Protein AF-A0A1B8YH18-F1 (afdb_monomer_lite)

Secondary structure (DSSP, 8-state):
-------PPPPP-----EEEEPPPGGG-PPPEEEESS-GGGS-EE-----B---SSGGGGGGSTT-PPPBHHHHHHHTT-EESSHHHHHHHHHHHHHT-TTT--

Foldseek 3Di:
DDDPDPDDPDPPPDPFQKDFADDDVVVVDDTDIDHDPDQQQAKDFQDDQKDDAADQQQVQQPPDPGGIQHRVLSVVRGRDMDRGNVRVVVSSVVVQCVDPRNVD

Radius of gyration: 21.82 Å; chains: 1; bounding box: 56×44×48 Å

InterPro domains:
  IPR003060 Pyocin S killer protein [PR01300] (32-51)
  IPR003060 Pyocin S killer protein [PR01300] (65-86)
  IPR003060 Pyocin S killer protein [PR01300] (87-104)
  IPR016128 Pyosin/cloacin translocation domain [PF06958] (4-35)
  IPR037146 Colicin/pyocin, DNase domain superfamily [G3DSA:3.90.540.10] (36-104)
  IPR044925 His-Me finger superfamily [SSF54060] (36-104)

pLDDT: mean 86.25, std 14.09, range [40.75, 98.44]

Structure (mmCIF, N/CA/C/O backbone):
data_AF-A0A1B8YH18-F1
#
_entry.id   AF-A0A1B8YH18-F1
#
loop_
_atom_site.group_PDB
_atom_site.id
_atom_site.type_symbol
_atom_site.label_atom_id
_atom_site.label_alt_id
_atom_site.label_comp_id
_atom_site.label_asym_id
_atom_site.label_entity_id
_atom_site.label_seq_id
_atom_site.pdbx_PDB_ins_code
_atom_site.Cartn_x
_atom_site.Cartn_y
_atom_site.Cartn_z
_atom_site.occupancy
_atom_site.B_iso_or_equiv
_atom_site.auth_seq_id
_atom_site.auth_comp_id
_atom_site.auth_asym_id
_atom_site.auth_atom_id
_atom_site.pdbx_PDB_model_num
ATOM 1 N N . MET A 1 1 ? 43.771 -30.518 -22.931 1.00 40.75 1 MET A N 1
ATOM 2 C CA . MET A 1 1 ? 43.215 -29.466 -22.059 1.00 40.75 1 MET A CA 1
ATOM 3 C C . MET A 1 1 ? 41.749 -29.336 -22.425 1.00 40.75 1 MET A C 1
ATOM 5 O O . MET A 1 1 ? 41.471 -28.914 -23.538 1.00 40.75 1 MET A O 1
ATOM 9 N N . GLY A 1 2 ? 40.848 -29.852 -21.587 1.00 45.25 2 GLY A N 1
ATOM 10 C CA . GLY A 1 2 ? 39.405 -29.728 -21.804 1.00 45.25 2 GLY A CA 1
ATOM 11 C C . GLY A 1 2 ? 38.953 -28.349 -21.343 1.00 45.25 2 GLY A C 1
ATOM 12 O O . GLY A 1 2 ? 39.321 -27.931 -20.251 1.00 45.25 2 GLY A O 1
ATOM 13 N N . SER A 1 3 ? 38.246 -27.615 -22.196 1.00 53.03 3 SER A N 1
ATOM 14 C CA . SER A 1 3 ? 37.593 -26.367 -21.817 1.00 53.03 3 SER A CA 1
ATOM 15 C C . SER A 1 3 ? 36.255 -26.711 -21.168 1.00 53.03 3 SER A C 1
ATOM 17 O O . SER A 1 3 ? 35.339 -27.147 -21.869 1.00 53.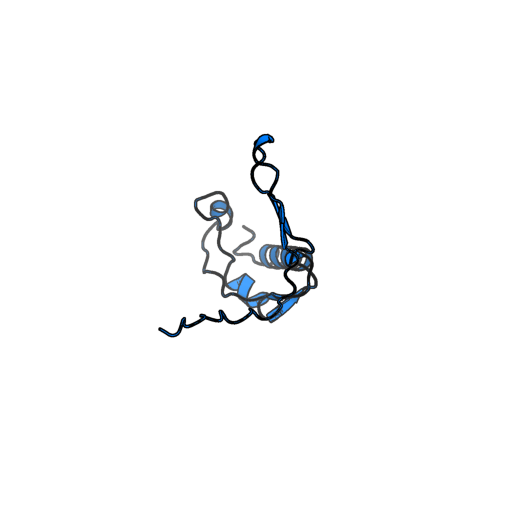03 3 SER A O 1
ATOM 19 N N . ASP A 1 4 ? 36.152 -26.536 -19.855 1.00 55.81 4 ASP A N 1
ATOM 20 C CA . ASP A 1 4 ? 34.871 -26.599 -19.158 1.00 55.81 4 ASP A CA 1
ATOM 21 C C . ASP A 1 4 ? 34.020 -25.409 -19.616 1.00 55.81 4 ASP A C 1
ATOM 23 O O . ASP A 1 4 ? 34.353 -24.248 -19.378 1.00 55.81 4 ASP A O 1
ATOM 27 N N . ILE A 1 5 ? 32.948 -25.695 -20.354 1.00 57.31 5 ILE A N 1
ATOM 28 C CA . ILE A 1 5 ? 31.945 -24.700 -20.728 1.00 57.31 5 ILE A CA 1
ATOM 29 C C . ILE A 1 5 ? 30.993 -24.606 -19.538 1.00 57.31 5 ILE A C 1
ATOM 31 O O . ILE A 1 5 ? 30.149 -25.482 -19.350 1.00 57.31 5 ILE A O 1
ATOM 35 N N . GLU A 1 6 ? 31.132 -23.562 -18.721 1.00 58.81 6 GLU A N 1
ATOM 36 C CA . GLU A 1 6 ? 30.129 -23.233 -17.707 1.00 58.81 6 GLU A CA 1
ATOM 37 C C . GLU A 1 6 ? 28.805 -22.896 -18.405 1.00 58.81 6 GLU A C 1
ATOM 39 O O . GLU A 1 6 ? 28.619 -21.810 -18.958 1.00 58.81 6 GLU A O 1
ATOM 44 N N . SER A 1 7 ? 27.863 -23.840 -18.401 1.00 60.41 7 SER A N 1
ATOM 45 C CA . SER A 1 7 ? 26.482 -23.557 -18.770 1.00 60.41 7 SER A CA 1
ATOM 46 C C . SER A 1 7 ? 25.799 -22.877 -17.586 1.00 60.41 7 SER A C 1
ATOM 48 O O . SER A 1 7 ? 25.470 -23.529 -16.592 1.00 60.41 7 SER A O 1
ATOM 50 N N . LEU A 1 8 ? 25.582 -21.567 -17.680 1.00 58.09 8 LEU A N 1
ATOM 51 C CA . LEU A 1 8 ? 24.709 -20.873 -16.740 1.00 58.09 8 LEU A CA 1
ATOM 52 C C . LEU A 1 8 ? 23.279 -21.419 -16.907 1.00 58.09 8 LEU A C 1
ATOM 54 O O . LEU A 1 8 ? 22.829 -21.570 -18.047 1.00 58.09 8 LEU A O 1
ATOM 58 N N . PRO A 1 9 ? 22.559 -21.736 -15.815 1.00 67.38 9 PRO A N 1
ATOM 59 C CA . PRO A 1 9 ? 21.176 -22.174 -15.919 1.00 67.38 9 PRO A CA 1
ATOM 60 C C . PRO A 1 9 ? 20.368 -21.074 -16.608 1.00 67.38 9 PRO A C 1
ATOM 62 O O . PRO A 1 9 ? 20.397 -19.919 -16.179 1.00 67.38 9 PRO A O 1
ATOM 65 N N . ILE A 1 10 ? 19.671 -21.431 -17.689 1.00 58.28 10 ILE A N 1
ATOM 66 C CA . ILE A 1 10 ? 18.727 -20.526 -18.346 1.00 58.28 10 ILE A CA 1
ATOM 67 C C . ILE A 1 10 ? 17.667 -20.187 -17.289 1.00 58.28 10 ILE A C 1
ATOM 69 O O . ILE A 1 10 ? 17.037 -21.114 -16.770 1.00 58.28 10 ILE A O 1
ATOM 73 N N . PRO A 1 11 ? 17.498 -18.908 -16.909 1.00 60.88 11 PRO A N 1
ATOM 74 C CA . PRO A 1 11 ? 16.458 -18.528 -15.968 1.00 60.88 11 PRO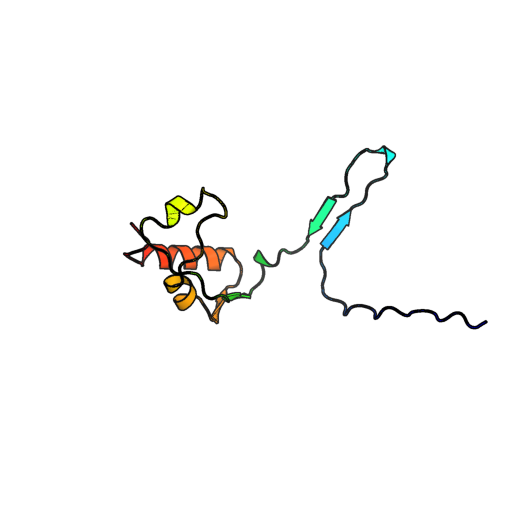 A CA 1
ATOM 75 C C . PRO A 1 11 ? 15.103 -18.994 -16.500 1.00 60.88 11 PRO A C 1
ATOM 77 O O . PRO A 1 11 ? 14.860 -18.899 -17.703 1.00 60.88 11 PRO A O 1
ATOM 80 N N . GLU A 1 12 ? 14.222 -19.473 -15.618 1.00 62.16 12 GLU A N 1
ATOM 81 C CA . GLU A 1 12 ? 12.819 -19.677 -15.986 1.00 62.16 12 GLU A CA 1
ATOM 82 C C . GLU A 1 12 ? 12.300 -18.423 -16.691 1.00 62.16 12 GLU A C 1
ATOM 84 O O . GLU A 1 12 ? 12.518 -17.301 -16.215 1.00 62.16 12 GLU A O 1
ATOM 89 N N . GLU A 1 13 ? 11.638 -18.627 -17.828 1.00 56.78 13 GLU A N 1
ATOM 90 C CA . GLU A 1 13 ? 11.038 -17.576 -18.640 1.00 56.78 13 GLU A CA 1
ATOM 91 C C . GLU A 1 13 ? 9.886 -16.942 -17.844 1.00 56.78 13 GLU A C 1
ATOM 93 O O . GLU A 1 13 ? 8.713 -17.288 -17.961 1.00 56.78 13 GLU A O 1
ATOM 98 N N . LYS A 1 14 ? 10.234 -16.038 -16.932 1.00 57.06 14 LYS A N 1
ATOM 99 C CA . LYS A 1 14 ? 9.285 -15.111 -16.330 1.00 57.06 14 LYS A CA 1
ATOM 100 C C . LYS A 1 14 ? 8.807 -14.195 -17.451 1.00 57.06 14 LYS A C 1
ATOM 102 O O . LYS A 1 14 ? 9.614 -13.752 -18.264 1.00 57.06 14 LYS A O 1
ATOM 107 N N . ASP A 1 15 ? 7.507 -13.902 -17.464 1.00 63.12 15 ASP A N 1
ATOM 108 C CA . ASP A 1 15 ? 6.867 -12.898 -18.328 1.00 63.12 15 ASP A CA 1
ATOM 109 C C . ASP A 1 15 ? 7.396 -11.492 -17.975 1.00 63.12 15 ASP A C 1
ATOM 111 O O . ASP A 1 15 ? 6.719 -10.665 -17.361 1.00 63.12 15 ASP A O 1
ATOM 115 N N . PHE A 1 16 ? 8.673 -11.257 -18.275 1.00 60.75 16 PHE A N 1
ATOM 116 C CA . PHE A 1 16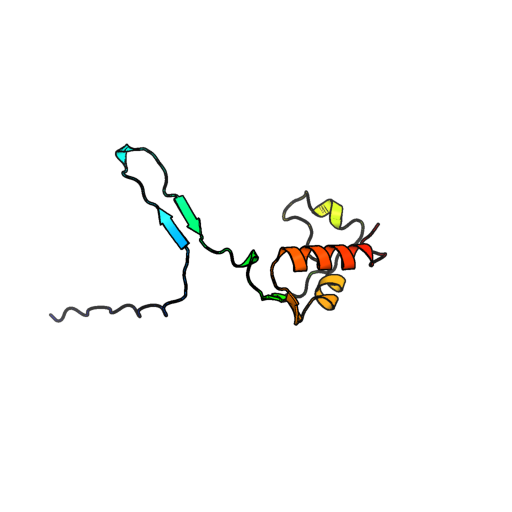 ? 9.364 -9.993 -18.117 1.00 60.75 16 PHE A CA 1
ATOM 117 C C . PHE A 1 16 ? 8.959 -9.112 -19.288 1.00 60.75 16 PHE A C 1
ATOM 119 O O . PHE A 1 16 ? 9.407 -9.278 -20.421 1.00 60.75 16 PHE A O 1
ATOM 126 N N . ARG A 1 17 ? 8.053 -8.180 -19.007 1.00 68.44 17 ARG A N 1
ATOM 127 C CA . ARG A 1 17 ? 7.592 -7.177 -19.965 1.00 68.44 17 ARG A CA 1
ATOM 128 C C . ARG A 1 17 ? 8.360 -5.869 -19.826 1.00 68.44 17 ARG A C 1
ATOM 130 O O . ARG A 1 17 ? 7.795 -4.799 -20.021 1.00 68.44 17 ARG A O 1
ATOM 137 N N . ASP A 1 18 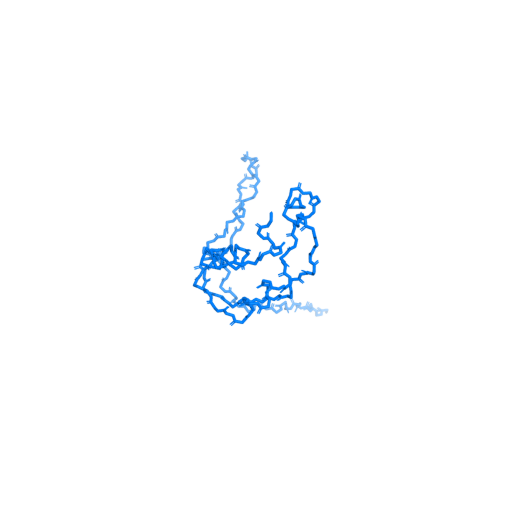? 9.637 -5.932 -19.481 1.00 80.19 18 ASP A N 1
ATOM 138 C CA . ASP A 1 18 ? 10.512 -4.779 -19.341 1.00 80.19 18 ASP A CA 1
ATOM 139 C C . ASP A 1 18 ? 11.774 -4.873 -20.210 1.00 80.19 18 ASP A C 1
ATOM 141 O O . ASP A 1 18 ? 12.312 -5.942 -20.473 1.00 80.19 18 ASP A O 1
ATOM 145 N N . TYR A 1 19 ? 12.226 -3.722 -20.709 1.00 83.94 19 TYR A N 1
ATOM 146 C CA . TYR A 1 19 ? 13.340 -3.592 -21.644 1.00 83.94 19 TYR A CA 1
ATOM 147 C C . TYR A 1 19 ? 14.205 -2.392 -21.276 1.00 83.94 19 TYR A C 1
ATOM 149 O O . TYR A 1 19 ? 13.699 -1.337 -20.894 1.00 83.94 19 TYR A O 1
ATOM 157 N N . ILE A 1 20 ? 15.516 -2.517 -21.469 1.00 87.06 20 ILE A N 1
ATOM 158 C CA . ILE A 1 20 ? 16.422 -1.368 -21.497 1.00 87.06 20 ILE A CA 1
ATOM 159 C C . ILE A 1 20 ? 16.673 -1.014 -22.963 1.00 87.06 20 ILE A C 1
ATOM 161 O O . ILE A 1 20 ? 17.320 -1.761 -23.693 1.00 87.06 20 ILE A O 1
ATOM 165 N N . LEU A 1 21 ? 16.167 0.136 -23.398 1.00 89.31 21 LEU A N 1
ATOM 166 C CA . LEU A 1 21 ? 16.443 0.694 -24.715 1.00 89.31 21 LEU A CA 1
ATOM 167 C C . LEU A 1 21 ? 17.803 1.392 -24.686 1.00 89.31 21 LEU A C 1
ATOM 169 O O . LEU A 1 21 ? 17.961 2.438 -24.054 1.00 89.31 21 LEU A O 1
ATOM 173 N N . VAL A 1 22 ? 18.788 0.808 -25.366 1.00 89.75 22 VAL A N 1
ATOM 174 C CA . VAL A 1 22 ? 20.128 1.385 -25.528 1.00 89.75 22 VAL A CA 1
ATOM 175 C C . VAL A 1 22 ? 20.197 2.108 -26.869 1.00 89.75 22 VAL A C 1
ATOM 177 O O . VAL A 1 22 ? 19.913 1.525 -27.913 1.00 89.75 22 VAL A O 1
ATOM 180 N N . PHE A 1 23 ? 20.584 3.380 -26.841 1.00 88.56 23 PHE A N 1
ATOM 181 C CA . PHE A 1 23 ? 20.727 4.206 -28.038 1.00 88.56 23 PHE A CA 1
ATOM 182 C C . PHE A 1 23 ? 22.184 4.222 -28.523 1.00 88.56 23 PHE A C 1
ATOM 184 O O . PHE A 1 23 ? 23.100 4.046 -27.715 1.00 88.56 23 PHE A O 1
ATOM 191 N N . PRO A 1 24 ? 22.424 4.461 -29.826 1.00 92.62 24 PRO A N 1
ATOM 192 C CA . PRO A 1 24 ? 23.765 4.692 -30.352 1.00 92.62 24 PRO A CA 1
ATOM 193 C C . PRO A 1 24 ? 24.541 5.739 -29.537 1.00 92.62 24 PRO A C 1
ATOM 195 O O . PRO A 1 24 ? 24.029 6.820 -29.240 1.00 92.62 24 PRO A O 1
ATOM 198 N N . ALA A 1 25 ? 25.794 5.427 -29.190 1.00 82.06 25 ALA A N 1
ATOM 199 C CA . ALA A 1 25 ? 26.602 6.232 -28.267 1.00 82.06 25 ALA A CA 1
ATOM 200 C C . ALA A 1 25 ? 26.843 7.676 -28.749 1.00 82.06 25 ALA A C 1
ATOM 202 O O . ALA A 1 25 ? 27.005 8.586 -27.938 1.00 82.06 25 ALA A O 1
ATOM 203 N N . ASN A 1 26 ? 26.816 7.902 -30.065 1.00 89.50 26 ASN A N 1
ATOM 204 C CA . ASN A 1 26 ? 26.974 9.220 -30.681 1.00 89.50 26 ASN A CA 1
ATOM 205 C C . ASN A 1 26 ? 25.787 10.166 -30.436 1.00 89.50 26 ASN A C 1
ATOM 207 O O . ASN A 1 26 ? 25.918 11.362 -30.675 1.00 89.50 26 ASN A O 1
ATOM 211 N N . LEU A 1 27 ? 24.643 9.654 -29.972 1.00 88.69 27 LEU A N 1
ATOM 212 C CA . LEU A 1 27 ? 23.468 10.470 -29.671 1.00 88.69 27 LEU A CA 1
ATOM 213 C C . LEU A 1 27 ? 23.501 11.059 -28.254 1.00 88.69 27 LEU A C 1
ATOM 215 O O . LEU A 1 27 ? 22.682 11.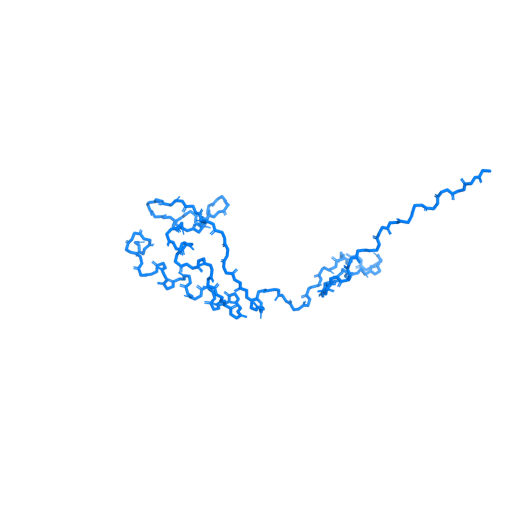916 -27.939 1.00 88.69 27 LEU A O 1
ATOM 219 N N . GLY A 1 28 ? 24.408 10.600 -27.381 1.00 86.62 28 GLY A N 1
ATOM 220 C CA . GLY A 1 28 ? 24.505 11.074 -25.993 1.00 86.62 28 GLY A CA 1
ATOM 221 C C . GLY A 1 28 ? 23.293 10.739 -25.108 1.00 86.62 28 GLY A C 1
ATOM 222 O O . GLY A 1 28 ? 23.201 11.225 -23.981 1.00 86.62 28 GLY A O 1
ATOM 223 N N . ILE A 1 29 ? 22.361 9.913 -25.591 1.00 89.50 29 ILE A N 1
ATOM 224 C CA . ILE A 1 29 ? 21.155 9.511 -24.863 1.00 89.50 29 ILE A CA 1
ATOM 225 C C . ILE A 1 29 ? 21.506 8.342 -23.940 1.00 89.50 29 ILE A C 1
ATOM 227 O O . ILE A 1 29 ? 22.001 7.306 -24.387 1.00 89.50 29 ILE A O 1
ATOM 231 N N . LYS A 1 30 ? 21.240 8.497 -22.640 1.00 91.31 30 LYS A N 1
ATOM 232 C CA . LYS A 1 30 ? 21.407 7.410 -21.666 1.00 91.31 30 LYS A CA 1
ATOM 233 C C . LYS A 1 30 ? 20.370 6.306 -21.918 1.00 91.31 30 LYS A C 1
ATOM 235 O O . LYS A 1 30 ? 19.253 6.630 -22.319 1.00 91.31 30 LYS A O 1
ATOM 240 N N . PRO A 1 31 ? 20.695 5.027 -21.656 1.00 92.25 31 PRO A N 1
ATOM 241 C CA . PRO A 1 31 ? 19.730 3.942 -21.785 1.00 92.25 31 PRO A CA 1
ATOM 242 C C . PRO A 1 31 ? 18.430 4.214 -21.016 1.00 92.25 31 PRO A C 1
ATOM 244 O O . PRO A 1 31 ? 18.467 4.737 -19.901 1.00 92.25 31 PRO A O 1
ATOM 247 N N . ILE A 1 32 ? 17.292 3.851 -21.609 1.00 89.50 32 ILE A N 1
ATOM 248 C CA . ILE A 1 32 ? 15.956 4.076 -21.039 1.00 89.50 32 ILE A CA 1
ATOM 249 C C . ILE A 1 32 ? 15.367 2.740 -20.597 1.00 89.50 32 ILE A C 1
ATOM 251 O O . ILE A 1 32 ? 15.236 1.828 -21.406 1.00 89.50 32 ILE A O 1
ATOM 255 N N . TYR A 1 33 ? 14.964 2.639 -19.332 1.00 87.25 33 TYR A N 1
ATOM 256 C CA . TYR A 1 33 ? 14.186 1.506 -18.838 1.00 87.25 33 TYR A CA 1
ATOM 257 C C . TYR A 1 33 ? 12.702 1.684 -19.184 1.00 87.25 33 TYR A C 1
ATOM 259 O O . TYR A 1 33 ? 12.102 2.713 -18.868 1.00 87.25 33 TYR A O 1
ATOM 267 N N . VAL A 1 34 ? 12.111 0.680 -19.823 1.00 85.62 34 VAL A N 1
ATOM 268 C CA . VAL A 1 34 ? 10.708 0.639 -20.238 1.00 85.62 34 VAL A CA 1
ATOM 269 C C . VAL A 1 34 ? 10.069 -0.589 -19.615 1.00 85.62 34 VAL A C 1
ATOM 271 O O . VAL A 1 34 ? 10.540 -1.690 -19.849 1.00 85.62 34 VAL A O 1
ATOM 274 N N . MET A 1 35 ? 8.984 -0.419 -18.864 1.00 79.19 35 MET A N 1
ATOM 275 C CA . MET A 1 35 ? 8.201 -1.530 -18.322 1.00 79.19 35 MET A CA 1
ATOM 276 C C . MET A 1 35 ? 6.779 -1.472 -18.875 1.00 79.19 35 MET A C 1
ATOM 278 O O . MET A 1 35 ? 6.012 -0.554 -18.578 1.00 79.19 35 MET A O 1
ATOM 282 N N . PHE A 1 36 ? 6.427 -2.463 -19.683 1.00 70.50 36 PHE A N 1
ATOM 283 C CA . PHE A 1 36 ? 5.086 -2.689 -20.189 1.00 70.50 36 PHE A CA 1
ATOM 284 C C . PHE A 1 36 ? 4.273 -3.470 -19.144 1.00 70.50 36 PHE A C 1
ATOM 286 O O . PHE A 1 36 ? 4.757 -4.409 -18.524 1.00 70.50 36 PHE A O 1
ATOM 293 N N . ASN A 1 37 ? 3.011 -3.079 -18.948 1.00 70.00 37 ASN A N 1
ATOM 294 C CA . ASN A 1 37 ? 2.070 -3.721 -18.022 1.00 70.00 37 ASN A CA 1
ATOM 295 C C . ASN A 1 37 ? 2.519 -3.744 -16.544 1.00 70.00 37 ASN A C 1
ATOM 297 O O . ASN A 1 37 ? 2.789 -4.799 -15.972 1.00 70.00 37 ASN A O 1
ATOM 301 N N . THR A 1 38 ? 2.561 -2.564 -15.911 1.00 78.75 38 THR A N 1
ATOM 302 C CA . THR A 1 38 ? 2.940 -2.430 -14.495 1.00 78.75 38 THR A CA 1
ATOM 303 C C . THR A 1 38 ? 2.153 -3.397 -13.592 1.00 78.75 38 THR A C 1
ATOM 305 O O . THR A 1 38 ? 0.920 -3.435 -13.675 1.00 78.75 38 THR A O 1
ATOM 308 N N . PRO A 1 39 ? 2.818 -4.114 -12.662 1.00 82.44 39 PRO A N 1
ATOM 309 C CA . PRO A 1 39 ? 2.140 -4.963 -11.678 1.00 82.44 39 PRO A CA 1
ATOM 310 C C . PRO A 1 39 ? 1.068 -4.224 -10.864 1.00 82.44 39 PRO A C 1
ATOM 312 O O . PRO A 1 39 ? 0.147 -4.840 -10.341 1.00 82.44 39 PRO A O 1
ATOM 315 N N . ARG A 1 40 ? 1.136 -2.885 -10.795 1.00 89.06 40 ARG A N 1
ATOM 316 C CA . ARG A 1 40 ? 0.121 -2.044 -10.144 1.00 89.06 40 ARG A CA 1
ATOM 317 C C . ARG A 1 40 ? -1.261 -2.128 -10.794 1.00 89.06 40 ARG A C 1
ATOM 319 O O . ARG A 1 40 ? -2.233 -1.799 -10.129 1.00 89.06 40 ARG A O 1
ATOM 326 N N . ASN A 1 41 ? -1.363 -2.550 -12.051 1.00 90.69 41 ASN A N 1
ATOM 327 C CA . ASN A 1 41 ? -2.639 -2.677 -12.760 1.00 90.69 41 ASN A CA 1
ATOM 328 C C . ASN A 1 41 ? -3.165 -4.119 -12.785 1.00 90.69 41 ASN A C 1
ATOM 330 O O . ASN A 1 41 ? -4.170 -4.385 -13.437 1.00 90.69 41 ASN A O 1
ATOM 334 N N . GLN A 1 42 ? -2.478 -5.041 -12.110 1.00 91.12 42 GLN A N 1
ATOM 335 C CA . GLN A 1 42 ? -2.856 -6.446 -12.044 1.00 91.12 42 GLN A CA 1
ATOM 336 C C . GLN A 1 42 ? -3.480 -6.780 -10.683 1.00 91.12 42 GLN A C 1
ATOM 338 O O . GLN A 1 42 ? -3.177 -6.108 -9.687 1.00 91.12 42 GLN A O 1
ATOM 343 N N . PRO A 1 43 ? -4.315 -7.833 -10.612 1.00 95.69 43 PRO A N 1
ATOM 344 C CA . PRO A 1 43 ? -4.844 -8.297 -9.345 1.00 95.69 43 PRO A CA 1
ATOM 345 C C . PRO A 1 43 ? -3.751 -8.797 -8.399 1.00 95.69 43 PRO A C 1
ATOM 347 O O . PRO A 1 43 ? -2.770 -9.404 -8.826 1.00 95.69 43 PRO A O 1
ATOM 350 N N . GLY A 1 44 ? -3.943 -8.593 -7.098 1.00 95.94 44 GLY A N 1
ATOM 351 C CA . GLY A 1 44 ? -2.995 -9.037 -6.080 1.00 95.94 44 GLY A CA 1
ATOM 352 C C . GLY A 1 44 ? -3.603 -9.130 -4.686 1.00 95.94 44 GLY A C 1
ATOM 353 O O . GLY A 1 44 ? -4.637 -8.523 -4.396 1.00 95.94 44 GLY A O 1
ATOM 354 N N . VAL A 1 45 ? -2.943 -9.900 -3.818 1.00 98.00 45 VAL A N 1
ATOM 355 C CA . VAL A 1 45 ? -3.327 -10.093 -2.413 1.00 98.00 45 VAL A CA 1
ATOM 356 C C . VAL A 1 45 ? -2.488 -9.181 -1.525 1.00 98.00 45 VAL A C 1
ATOM 358 O O . VAL A 1 45 ? -1.266 -9.124 -1.660 1.00 98.00 45 VAL A O 1
ATOM 361 N N . VAL A 1 46 ? -3.128 -8.480 -0.592 1.00 98.00 46 VAL A N 1
ATOM 362 C CA . VAL A 1 46 ? -2.425 -7.604 0.351 1.00 98.00 46 VAL A CA 1
ATOM 363 C C . VAL A 1 46 ? -1.600 -8.432 1.333 1.00 98.00 46 VAL A C 1
ATOM 365 O O . VAL A 1 46 ? -2.117 -9.318 2.020 1.00 98.00 46 VAL A O 1
ATOM 368 N N . THR A 1 47 ? -0.321 -8.085 1.449 1.00 97.62 47 THR A N 1
ATOM 369 C CA . THR A 1 47 ? 0.635 -8.672 2.394 1.00 97.62 47 THR A CA 1
ATOM 370 C C . THR A 1 47 ? 1.273 -7.584 3.267 1.00 97.62 47 THR A C 1
ATOM 372 O O . THR A 1 47 ? 1.048 -6.392 3.065 1.00 97.62 47 THR A O 1
ATOM 375 N N . GLY A 1 48 ? 2.058 -7.989 4.271 1.00 97.12 48 GLY A N 1
ATOM 376 C CA . GLY A 1 48 ? 2.765 -7.069 5.168 1.00 97.12 48 GLY A CA 1
ATOM 377 C C . GLY A 1 48 ? 2.088 -6.870 6.526 1.00 97.12 48 GLY A C 1
ATOM 378 O O . GLY A 1 48 ? 0.890 -7.099 6.703 1.00 97.12 48 GLY A O 1
ATOM 379 N N . ARG A 1 49 ? 2.896 -6.484 7.521 1.00 97.38 49 ARG A N 1
ATOM 380 C CA . ARG A 1 49 ? 2.464 -6.308 8.920 1.00 97.38 49 ARG A CA 1
ATOM 381 C C . ARG A 1 49 ? 2.153 -4.860 9.304 1.00 97.38 49 ARG A C 1
ATOM 383 O O . ARG A 1 49 ? 1.485 -4.637 10.303 1.00 97.38 49 ARG A O 1
ATOM 390 N N . GLY A 1 50 ? 2.602 -3.895 8.502 1.00 96.06 50 GLY A N 1
ATOM 391 C CA . GLY A 1 50 ? 2.606 -2.491 8.906 1.00 96.06 50 GLY A CA 1
ATOM 392 C C . GLY A 1 50 ? 3.507 -2.251 10.122 1.00 96.06 50 GLY A C 1
ATOM 393 O O . GLY A 1 50 ? 4.279 -3.125 10.525 1.00 96.06 50 GLY A O 1
ATOM 394 N N . GLN A 1 51 ? 3.418 -1.057 10.696 1.00 95.81 51 GLN A N 1
ATOM 395 C CA . GLN A 1 51 ? 4.130 -0.671 11.912 1.00 95.81 51 GLN A CA 1
ATOM 396 C C . GLN A 1 51 ? 3.175 -0.005 12.900 1.00 95.81 51 GLN A C 1
ATOM 398 O O . GLN A 1 51 ? 2.144 0.550 12.513 1.00 95.81 51 GLN A O 1
ATOM 403 N N . LYS A 1 52 ? 3.493 -0.077 14.193 1.00 94.44 52 LYS A N 1
ATOM 404 C CA . LYS A 1 52 ? 2.797 0.741 15.185 1.00 94.44 52 LYS A CA 1
ATOM 405 C C . LYS A 1 52 ? 3.138 2.207 14.909 1.00 94.44 52 LYS A C 1
ATOM 407 O O . LYS A 1 52 ? 4.310 2.535 14.748 1.00 94.44 52 LYS A O 1
ATOM 412 N N . VAL A 1 53 ? 2.116 3.051 14.832 1.00 92.62 53 VAL A N 1
ATOM 413 C CA . VAL A 1 53 ? 2.254 4.498 14.640 1.00 92.62 53 VAL A CA 1
ATOM 414 C C . VAL A 1 53 ? 1.611 5.217 15.818 1.00 92.62 53 VAL A C 1
ATOM 416 O O . VAL A 1 53 ? 0.729 4.664 16.472 1.00 92.62 53 VAL A O 1
ATOM 419 N N . GLU A 1 54 ? 2.070 6.427 16.111 1.00 85.00 54 GLU A N 1
ATOM 420 C CA . GLU A 1 54 ? 1.588 7.229 17.236 1.00 85.00 54 GLU A CA 1
ATOM 421 C C . GLU A 1 54 ? 1.462 8.698 16.815 1.00 85.00 54 GLU A C 1
ATOM 423 O O . GLU A 1 54 ? 2.105 9.144 15.861 1.00 85.00 54 GLU A O 1
ATOM 428 N N . GLY A 1 55 ? 0.634 9.458 17.535 1.00 84.50 55 GLY A N 1
ATOM 429 C CA . GLY A 1 55 ? 0.430 10.884 17.276 1.00 84.50 55 GLY A CA 1
ATOM 430 C C . GLY A 1 55 ? -0.108 11.182 15.871 1.00 84.50 55 GLY A C 1
ATOM 431 O O . GLY A 1 55 ? -0.834 10.384 15.281 1.00 84.50 55 GLY A O 1
ATOM 432 N N . ASN A 1 56 ? 0.244 12.353 15.331 1.00 86.00 56 ASN A N 1
ATOM 433 C CA . ASN A 1 56 ? -0.082 12.715 13.951 1.00 86.00 56 ASN A CA 1
ATOM 434 C C . ASN A 1 56 ? 0.892 12.016 12.990 1.00 86.00 56 ASN A C 1
ATOM 436 O O . ASN A 1 56 ? 1.845 12.611 12.485 1.00 86.00 56 ASN A O 1
ATOM 440 N N . TRP A 1 57 ? 0.658 10.720 12.789 1.00 90.19 57 TRP A N 1
ATOM 441 C CA . TRP A 1 57 ? 1.507 9.837 11.993 1.00 90.19 57 TRP A CA 1
ATOM 442 C C . TRP A 1 57 ? 1.734 10.355 10.563 1.00 90.19 57 TRP A C 1
ATOM 444 O O . TRP A 1 57 ? 2.814 10.173 10.003 1.00 90.19 57 TRP A O 1
ATOM 454 N N . LEU A 1 58 ? 0.743 11.045 9.985 1.00 91.44 58 LEU A N 1
ATOM 455 C CA . LEU A 1 58 ? 0.802 11.535 8.611 1.00 91.44 58 LEU A CA 1
ATOM 456 C C . LEU A 1 58 ? 1.787 12.702 8.442 1.00 91.44 58 LEU A C 1
ATOM 458 O O . LEU A 1 58 ? 2.335 12.872 7.356 1.00 91.44 58 LEU A O 1
ATOM 462 N N . ASN A 1 59 ? 2.103 13.453 9.503 1.00 88.81 59 ASN A N 1
ATOM 463 C CA . ASN A 1 59 ? 3.128 14.505 9.445 1.00 88.81 59 ASN A CA 1
ATOM 464 C C . ASN A 1 59 ? 4.526 13.965 9.111 1.00 88.81 59 ASN A C 1
ATOM 466 O O . ASN A 1 59 ? 5.370 14.709 8.605 1.00 88.81 59 ASN A O 1
ATOM 470 N N . LEU A 1 60 ? 4.770 12.678 9.371 1.00 86.12 60 LEU A N 1
ATOM 471 C CA . LEU A 1 60 ? 6.018 12.010 9.010 1.00 86.12 60 LEU A CA 1
ATOM 472 C C . LEU A 1 60 ? 6.075 11.654 7.518 1.00 86.12 60 LEU A C 1
ATOM 474 O O . LEU A 1 60 ? 7.143 11.335 7.016 1.00 86.12 60 LEU A O 1
ATOM 478 N N . ALA A 1 61 ? 4.966 11.745 6.772 1.00 87.44 61 ALA A N 1
ATOM 479 C CA . ALA A 1 61 ? 4.931 11.385 5.352 1.00 87.44 61 ALA A CA 1
ATOM 480 C C . ALA A 1 61 ? 5.838 12.260 4.474 1.00 87.44 61 ALA A C 1
ATOM 482 O O . ALA A 1 61 ? 6.287 11.801 3.427 1.00 87.44 61 ALA A O 1
ATOM 483 N N . GLY A 1 62 ? 6.116 13.496 4.901 1.00 86.88 62 GLY A N 1
ATOM 484 C CA . GLY A 1 62 ? 7.034 14.415 4.223 1.00 86.88 62 GLY A CA 1
ATOM 485 C C . GLY A 1 62 ? 8.461 14.426 4.781 1.00 86.88 62 GLY A C 1
ATOM 486 O O . GLY A 1 62 ? 9.242 15.281 4.374 1.00 86.88 62 GLY A O 1
ATOM 487 N N . GLN A 1 63 ? 8.791 13.545 5.730 1.00 87.38 63 GLN A N 1
ATOM 488 C CA . GLN A 1 63 ? 10.070 13.536 6.450 1.00 87.38 63 GLN A CA 1
ATOM 489 C C . GLN A 1 63 ? 10.784 12.195 6.259 1.00 87.38 63 GLN A C 1
ATOM 491 O O . GLN A 1 63 ? 10.133 11.158 6.173 1.00 87.38 63 GLN A O 1
ATOM 496 N N . ASP A 1 64 ? 12.117 12.210 6.219 1.00 86.94 64 ASP A N 1
ATOM 497 C CA . ASP A 1 64 ? 12.972 11.019 6.121 1.00 86.94 64 ASP A CA 1
ATOM 498 C C . ASP A 1 64 ? 12.504 9.996 5.060 1.00 86.94 64 ASP A C 1
ATOM 500 O O . ASP A 1 64 ? 12.536 10.278 3.863 1.00 86.94 64 ASP A O 1
ATOM 504 N N . MET A 1 65 ? 12.076 8.800 5.485 1.00 88.38 65 MET A N 1
ATOM 505 C CA . MET A 1 65 ? 11.568 7.724 4.616 1.00 88.38 65 MET A CA 1
ATOM 506 C C . MET A 1 65 ? 10.038 7.734 4.446 1.00 88.38 65 MET A C 1
ATOM 508 O O . MET A 1 65 ? 9.477 6.818 3.842 1.00 88.38 65 MET A O 1
ATOM 512 N N . GLY A 1 66 ? 9.356 8.753 4.965 1.00 90.88 66 GLY A N 1
ATOM 513 C CA . GLY A 1 66 ? 7.903 8.860 4.984 1.00 90.88 66 GLY A CA 1
ATOM 514 C C . GLY A 1 66 ? 7.246 8.125 6.157 1.00 90.88 66 GLY A C 1
ATOM 515 O O . GLY A 1 66 ? 7.898 7.560 7.036 1.00 90.88 66 GLY A O 1
ATOM 516 N N . ALA A 1 67 ? 5.911 8.120 6.157 1.00 93.25 67 ALA A N 1
ATOM 517 C CA . ALA A 1 67 ? 5.102 7.466 7.175 1.00 93.25 67 ALA A CA 1
ATOM 518 C C . ALA A 1 67 ? 4.827 6.006 6.794 1.00 93.25 67 ALA A C 1
ATOM 520 O O . ALA A 1 67 ? 4.317 5.707 5.711 1.00 93.25 67 ALA A O 1
ATOM 521 N N . SER A 1 68 ? 5.129 5.092 7.711 1.00 93.81 68 SER A N 1
ATOM 522 C CA . SER A 1 68 ? 4.824 3.672 7.551 1.00 93.81 68 SER A CA 1
ATOM 523 C C . SER A 1 68 ? 3.320 3.401 7.532 1.00 93.81 68 SER A C 1
ATOM 525 O O . SER A 1 68 ? 2.532 4.100 8.165 1.00 93.81 68 SER A O 1
ATOM 527 N N . ILE A 1 69 ? 2.923 2.316 6.862 1.00 96.06 69 ILE A N 1
ATOM 528 C CA . ILE A 1 69 ? 1.547 1.808 6.903 1.00 96.06 69 ILE A CA 1
ATOM 529 C C . ILE A 1 69 ? 1.186 1.411 8.348 1.00 96.06 69 ILE A C 1
ATOM 531 O O . ILE A 1 69 ? 1.869 0.542 8.906 1.00 96.06 69 ILE A O 1
ATOM 535 N N . PRO A 1 70 ? 0.114 1.967 8.946 1.00 96.88 70 PRO A N 1
ATOM 536 C CA . PRO A 1 70 ? -0.311 1.607 10.295 1.00 96.88 70 PRO A CA 1
ATOM 537 C C . PRO A 1 70 ? -0.684 0.124 10.398 1.00 96.88 70 PRO A C 1
ATOM 539 O O . PRO A 1 70 ? -1.441 -0.394 9.573 1.00 96.88 70 PRO A O 1
ATOM 542 N N . SER A 1 71 ? -0.175 -0.563 11.420 1.00 97.56 71 SER A N 1
ATOM 543 C CA . SER A 1 71 ? -0.417 -1.998 11.652 1.00 97.56 71 SER A CA 1
ATOM 544 C C . SER A 1 71 ? -1.907 -2.337 11.746 1.00 97.56 71 SER A C 1
ATOM 546 O O . SER A 1 71 ? -2.351 -3.274 11.088 1.00 97.56 71 SER A O 1
ATOM 548 N N . GLN A 1 72 ? -2.705 -1.503 12.421 1.00 96.12 72 GLN A N 1
ATOM 549 C CA . GLN A 1 72 ? -4.161 -1.672 12.510 1.00 96.12 72 GLN A CA 1
ATOM 550 C C . GLN A 1 72 ? -4.875 -1.606 11.149 1.00 96.12 72 GLN A C 1
ATOM 552 O O . GLN A 1 72 ? -5.889 -2.270 10.945 1.00 96.12 72 GLN A O 1
ATOM 557 N N . ILE A 1 73 ? -4.336 -0.853 10.185 1.00 97.88 73 ILE A N 1
ATOM 558 C CA . ILE A 1 73 ? -4.865 -0.807 8.815 1.00 97.88 73 ILE A CA 1
ATOM 559 C C . ILE A 1 73 ? -4.365 -2.007 8.013 1.00 97.88 73 ILE A C 1
ATOM 561 O O . ILE A 1 73 ? -5.136 -2.627 7.280 1.00 97.88 73 ILE A O 1
ATOM 565 N N . ALA A 1 74 ? -3.093 -2.380 8.180 1.00 97.81 74 ALA A N 1
ATOM 566 C CA . ALA A 1 74 ? -2.536 -3.573 7.556 1.00 97.81 74 ALA A CA 1
ATOM 567 C C . ALA A 1 74 ? -3.311 -4.836 7.965 1.00 97.81 74 ALA A C 1
ATOM 569 O O . ALA A 1 74 ? -3.617 -5.655 7.105 1.00 97.81 74 ALA A O 1
ATOM 570 N N . ASP A 1 75 ? -3.683 -4.974 9.238 1.00 97.94 75 ASP A N 1
ATOM 571 C CA . ASP A 1 75 ? -4.453 -6.113 9.747 1.00 97.94 75 ASP A CA 1
ATOM 572 C C . ASP A 1 75 ? -5.846 -6.223 9.113 1.00 97.94 75 ASP A C 1
ATOM 574 O O . ASP A 1 75 ? -6.274 -7.324 8.773 1.00 97.94 75 ASP A O 1
ATOM 578 N N . LYS A 1 76 ? -6.525 -5.094 8.866 1.00 97.69 76 LYS A N 1
ATOM 579 C CA . LYS A 1 76 ? -7.837 -5.064 8.189 1.00 97.69 76 LYS A CA 1
ATOM 580 C C . LYS A 1 76 ? -7.767 -5.417 6.702 1.00 97.69 76 LYS A C 1
ATOM 582 O O . LYS A 1 76 ? -8.763 -5.845 6.113 1.00 97.69 76 LYS A O 1
ATOM 587 N N . LEU A 1 77 ? -6.625 -5.160 6.065 1.00 98.25 77 LEU A N 1
ATOM 588 C CA . LEU A 1 77 ? -6.466 -5.316 4.620 1.00 98.25 77 LEU A CA 1
ATOM 589 C C . LEU A 1 77 ? -5.761 -6.611 4.221 1.00 98.25 77 LEU A C 1
ATOM 591 O O . LEU A 1 77 ? -6.003 -7.105 3.121 1.00 98.25 77 LEU A O 1
ATOM 595 N N . ARG A 1 78 ? -4.916 -7.174 5.090 1.00 98.19 78 ARG A N 1
ATOM 596 C CA . ARG A 1 78 ? -4.123 -8.378 4.815 1.00 98.19 78 ARG A CA 1
ATOM 597 C C . ARG A 1 78 ? -5.006 -9.546 4.383 1.00 98.19 78 ARG A C 1
ATOM 599 O O . ARG A 1 78 ? -6.049 -9.810 4.969 1.00 98.19 78 ARG A O 1
ATOM 606 N N . GLY A 1 79 ? -4.565 -10.258 3.350 1.00 98.12 79 GLY A N 1
ATOM 607 C CA . GLY A 1 79 ? -5.285 -11.405 2.795 1.00 98.12 79 GLY A CA 1
ATOM 608 C C . GLY A 1 79 ? -6.451 -11.038 1.873 1.00 98.12 79 GLY A C 1
ATOM 609 O O . GLY A 1 79 ? -6.976 -11.916 1.193 1.00 98.12 79 GLY A O 1
ATOM 610 N N . ARG A 1 80 ? -6.839 -9.758 1.776 1.00 98.25 80 ARG A N 1
ATOM 611 C CA . ARG A 1 80 ? -7.826 -9.309 0.784 1.00 98.25 80 ARG A CA 1
ATOM 612 C C . ARG A 1 80 ? -7.182 -9.197 -0.594 1.00 98.25 80 ARG A C 1
ATOM 614 O O . ARG A 1 80 ? -6.014 -8.829 -0.714 1.00 98.25 80 ARG A O 1
ATOM 621 N N . THR A 1 81 ? -7.973 -9.477 -1.625 1.00 98.19 81 THR A N 1
ATOM 622 C CA . THR A 1 81 ? -7.570 -9.333 -3.030 1.00 98.19 81 THR A CA 1
ATOM 623 C C . THR A 1 81 ? -8.131 -8.037 -3.606 1.00 98.19 81 THR A C 1
ATOM 625 O O . THR A 1 81 ? -9.281 -7.690 -3.334 1.00 98.19 81 THR A O 1
ATOM 628 N N . PHE A 1 82 ? -7.334 -7.339 -4.410 1.00 98.25 82 PHE A N 1
ATOM 629 C CA . PHE A 1 82 ? -7.743 -6.164 -5.183 1.00 98.25 82 PHE A CA 1
ATOM 630 C C . PHE A 1 82 ? -7.386 -6.370 -6.652 1.00 98.25 82 PHE A C 1
ATOM 632 O O . PHE A 1 82 ? -6.401 -7.042 -6.938 1.00 98.25 82 PHE A O 1
ATOM 639 N N . ASN A 1 83 ? -8.164 -5.794 -7.575 1.00 96.94 83 ASN A N 1
ATOM 640 C CA . ASN A 1 83 ? -7.948 -5.953 -9.021 1.00 96.94 83 ASN A CA 1
ATOM 641 C C . ASN A 1 83 ? -6.771 -5.125 -9.550 1.00 96.94 83 ASN A C 1
ATOM 643 O O . ASN A 1 83 ? -6.248 -5.411 -10.621 1.00 96.94 83 ASN A O 1
ATOM 647 N N . ASN A 1 84 ? -6.405 -4.070 -8.827 1.00 95.81 84 ASN A N 1
ATOM 648 C CA . ASN A 1 84 ? -5.297 -3.175 -9.121 1.00 95.81 84 ASN A CA 1
ATOM 649 C C . ASN A 1 84 ? -4.949 -2.372 -7.851 1.00 95.81 84 ASN A C 1
ATOM 651 O O . ASN A 1 84 ? -5.656 -2.401 -6.838 1.00 95.81 84 ASN A O 1
ATOM 655 N N . PHE A 1 85 ? -3.854 -1.625 -7.911 1.00 96.31 85 PHE A N 1
ATOM 656 C CA . PHE A 1 85 ? -3.352 -0.809 -6.815 1.00 96.31 85 PHE A CA 1
ATOM 657 C C . PHE A 1 85 ? -4.256 0.390 -6.488 1.00 96.31 85 PHE A C 1
ATOM 659 O O . PHE A 1 85 ? -4.256 0.838 -5.343 1.00 96.31 85 PHE A O 1
ATOM 666 N N . ASP A 1 86 ? -5.029 0.918 -7.444 1.00 97.56 86 ASP A N 1
ATOM 667 C CA . ASP A 1 86 ? -5.934 2.043 -7.173 1.00 97.56 86 ASP A CA 1
ATOM 668 C C . ASP A 1 86 ? -7.105 1.627 -6.276 1.00 97.56 86 ASP A C 1
ATOM 670 O O . ASP A 1 86 ? -7.429 2.325 -5.312 1.00 97.56 86 ASP A O 1
ATOM 674 N N . ASP A 1 87 ? -7.675 0.447 -6.528 1.00 98.19 87 ASP A N 1
ATOM 675 C CA . ASP A 1 87 ? -8.717 -0.139 -5.683 1.00 98.19 87 ASP A CA 1
ATOM 676 C C . ASP A 1 87 ? -8.197 -0.374 -4.257 1.00 98.19 87 ASP A C 1
ATOM 678 O O . ASP A 1 87 ? -8.868 -0.026 -3.279 1.00 98.19 87 ASP A O 1
ATOM 682 N N . PHE A 1 88 ? -6.968 -0.892 -4.132 1.00 98.31 88 PHE A N 1
ATOM 683 C CA . PHE A 1 88 ? -6.289 -1.020 -2.841 1.00 98.31 88 PHE A CA 1
ATOM 684 C C . PHE A 1 88 ? -6.111 0.342 -2.159 1.00 98.31 88 PHE A C 1
ATOM 686 O O . PHE A 1 88 ? -6.493 0.501 -1.002 1.00 98.31 88 PHE A O 1
ATOM 693 N N . ARG A 1 89 ? -5.577 1.346 -2.866 1.00 98.06 89 ARG A N 1
ATOM 694 C CA . ARG A 1 89 ? -5.337 2.699 -2.338 1.00 98.06 89 ARG A CA 1
ATOM 695 C C . ARG A 1 89 ? -6.629 3.338 -1.830 1.00 98.06 89 ARG A C 1
ATOM 697 O O . ARG A 1 89 ? -6.629 3.979 -0.781 1.00 98.06 89 ARG A O 1
ATOM 704 N N . ARG A 1 90 ? -7.737 3.155 -2.549 1.00 98.44 90 ARG A N 1
ATOM 705 C CA . ARG A 1 90 ? -9.059 3.653 -2.150 1.00 98.44 90 ARG A CA 1
ATOM 706 C C . ARG A 1 90 ? -9.557 2.978 -0.876 1.00 98.44 90 ARG A C 1
ATOM 708 O O . ARG A 1 90 ? -10.025 3.662 0.030 1.00 98.44 90 ARG A O 1
ATOM 715 N N . ALA A 1 91 ? -9.437 1.653 -0.793 1.00 98.31 91 ALA A N 1
ATOM 716 C CA . ALA A 1 91 ? -9.797 0.910 0.410 1.00 98.31 91 ALA A CA 1
ATOM 717 C C . ALA A 1 91 ? -8.908 1.289 1.602 1.00 98.31 91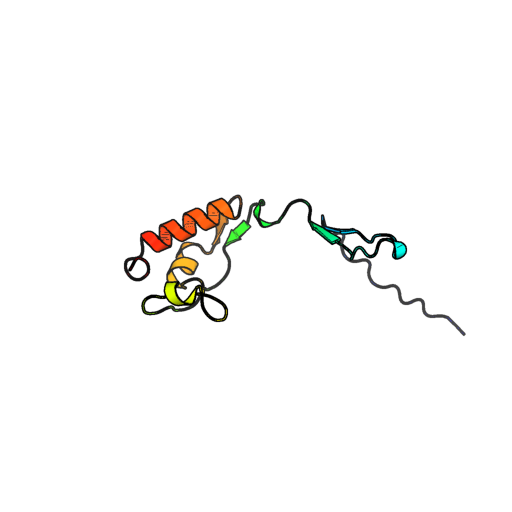 ALA A C 1
ATOM 719 O O . ALA A 1 91 ? -9.424 1.486 2.697 1.00 98.31 91 ALA A O 1
ATOM 720 N N . PHE A 1 92 ? -7.605 1.468 1.378 1.00 98.06 92 PHE A N 1
ATOM 721 C CA . PHE A 1 92 ? -6.658 1.930 2.387 1.00 98.06 92 PHE A CA 1
ATOM 722 C C . PHE A 1 92 ? -7.093 3.257 3.011 1.00 98.06 92 PHE A C 1
ATOM 724 O O . PHE A 1 92 ? -7.282 3.327 4.222 1.00 98.06 92 PHE A O 1
ATOM 731 N N . TRP A 1 93 ? -7.335 4.285 2.194 1.00 97.69 93 TRP A N 1
ATOM 732 C CA . TRP A 1 93 ? -7.752 5.590 2.714 1.00 97.69 93 TRP A CA 1
ATOM 733 C C . TRP A 1 93 ? -9.130 5.566 3.372 1.00 97.69 93 TRP A C 1
ATOM 735 O O . TRP A 1 93 ? -9.359 6.310 4.322 1.00 97.69 93 TRP A O 1
ATOM 745 N N . LYS A 1 94 ? -10.031 4.684 2.926 1.00 98.19 94 LYS A N 1
ATOM 746 C CA . LYS A 1 94 ? -11.311 4.464 3.605 1.00 98.19 94 LYS A CA 1
ATOM 747 C C . LYS A 1 94 ? -11.112 3.900 5.013 1.00 98.19 94 LYS A C 1
ATOM 749 O O . LYS A 1 94 ? -11.740 4.387 5.944 1.00 98.19 94 LYS A O 1
ATOM 754 N N . GLU A 1 95 ? -10.243 2.904 5.183 1.00 97.69 95 GLU A N 1
ATOM 755 C CA . GLU A 1 95 ? -9.956 2.343 6.509 1.00 97.69 95 GLU A CA 1
ATOM 756 C C . GLU A 1 95 ? -9.248 3.347 7.422 1.00 97.69 95 GLU A C 1
ATOM 758 O O . GLU A 1 95 ? -9.564 3.392 8.607 1.00 97.69 95 GLU A O 1
ATOM 763 N N . VAL A 1 96 ? -8.347 4.174 6.878 1.00 96.31 96 VAL A N 1
ATOM 764 C CA . VAL A 1 96 ? -7.713 5.279 7.619 1.00 96.31 96 VAL A CA 1
ATOM 765 C C . VAL A 1 96 ? -8.757 6.301 8.074 1.00 96.31 96 VAL A C 1
ATOM 767 O O . VAL A 1 96 ? -8.763 6.683 9.237 1.00 96.31 96 VAL A O 1
ATOM 770 N N . GLY A 1 97 ? -9.669 6.719 7.191 1.00 95.75 97 GLY A N 1
ATOM 771 C CA . GLY A 1 97 ? -10.724 7.681 7.534 1.00 95.75 97 GLY A CA 1
ATOM 772 C C . GLY A 1 97 ? -11.764 7.144 8.524 1.00 95.75 97 GLY A C 1
ATOM 773 O O . GLY A 1 97 ? -12.392 7.926 9.229 1.00 95.75 97 GLY A O 1
ATOM 774 N N . ASN A 1 98 ? -11.931 5.822 8.601 1.00 95.69 98 ASN A N 1
ATOM 775 C CA . ASN A 1 98 ? -12.794 5.159 9.582 1.00 95.69 98 ASN A CA 1
ATOM 776 C C . ASN A 1 98 ? -12.112 4.945 10.943 1.00 95.69 98 ASN A C 1
ATOM 778 O O . ASN A 1 98 ? -12.762 4.456 11.867 1.00 95.69 98 ASN A O 1
ATOM 782 N N . ASP A 1 99 ? -10.813 5.224 11.057 1.00 93.88 99 ASP A N 1
ATOM 783 C CA . ASP A 1 99 ? -10.031 4.987 12.262 1.00 93.88 99 ASP A CA 1
ATOM 784 C C . ASP A 1 99 ? -9.831 6.298 13.043 1.00 93.88 99 ASP A C 1
ATOM 786 O O . ASP A 1 99 ? -9.056 7.153 12.605 1.00 93.88 99 ASP A O 1
ATOM 790 N N . PRO A 1 100 ? -10.489 6.474 14.207 1.00 90.94 100 PRO A N 1
ATOM 791 C CA . PRO A 1 100 ? -10.438 7.727 14.956 1.00 90.94 100 PRO A CA 1
ATOM 792 C C . PRO A 1 100 ? -9.047 8.100 15.467 1.00 90.94 100 PRO A C 1
ATOM 794 O O . PRO A 1 100 ? -8.827 9.256 15.821 1.00 90.94 100 PRO A O 1
ATOM 797 N N . GLU A 1 101 ? -8.117 7.147 15.579 1.00 90.19 101 GLU A N 1
ATOM 798 C CA . GLU A 1 101 ? -6.744 7.437 15.994 1.00 90.19 101 GLU A CA 1
ATOM 799 C C . GLU A 1 101 ? -5.912 7.999 14.842 1.00 90.19 101 GLU A C 1
ATOM 801 O O . GLU A 1 101 ? -5.029 8.822 15.083 1.00 90.19 101 GLU A O 1
ATOM 806 N N . LEU A 1 102 ? -6.225 7.593 13.608 1.00 91.12 102 LEU A N 1
ATOM 807 C CA . LEU A 1 102 ? -5.479 7.951 12.402 1.00 91.12 102 LEU A CA 1
ATOM 808 C C . LEU A 1 102 ? -6.096 9.111 11.616 1.00 91.12 102 LEU A C 1
ATOM 810 O O . LEU A 1 102 ? -5.381 9.739 10.837 1.00 91.12 102 LEU A O 1
ATOM 814 N N . SER A 1 103 ? -7.390 9.387 11.799 1.00 85.81 103 SER A N 1
ATOM 815 C CA . SER A 1 103 ? -8.142 10.438 11.100 1.00 85.81 103 SER A CA 1
ATOM 816 C C . SER A 1 103 ? -8.099 11.806 11.804 1.00 85.81 103 SER A C 1
ATOM 818 O O . SER A 1 103 ? -9.026 12.602 11.639 1.00 85.81 103 SER A O 1
ATOM 820 N N . LYS A 1 104 ? -7.096 12.036 12.656 1.00 78.25 104 LYS A N 1
ATOM 821 C CA . LYS A 1 104 ? -6.949 13.253 13.469 1.00 78.25 104 LYS A CA 1
ATOM 822 C C . LYS A 1 104 ? -6.240 14.378 12.729 1.00 78.25 104 LYS A C 1
ATOM 824 O O . LYS A 1 104 ? -5.359 14.077 11.895 1.00 78.25 104 LYS A O 1
#

Organism: NCBI:txid1851568

Sequence (104 aa):
MGSDIESLPIPEEKDFRDYILVFPANLGIKPIYVMFNTPRNQPGVVTGRGQKVEGNWLNLAGQDMGASIPSQIADKLRGRTFNNFDDFRRAFWKEVGNDPELSK